Protein AF-A0A2G9RFX7-F1 (afdb_monomer_lite)

pLDDT: mean 82.03, std 8.13, range [57.69, 92.44]

Foldseek 3Di:
DQVVVLHDDDDDDPVDDVVVVVVVSVVQVPAFKKADKDKDKDDPPFKDKDWLADDRGIDGPPDDDDTDIDIDGDDPDFDKIKMWIWIATPNDIDIDIDIDTPDDDPDVADVVLLVSLVNNLVCLVVVDPDRDPVSVVVNVVSCVVNVHDHPNDDDWDADPPVRHTDDDDDDDDDDDD

Structure (mmCIF, N/CA/C/O backbone):
data_AF-A0A2G9RFX7-F1
#
_entry.id   AF-A0A2G9RFX7-F1
#
loop_
_atom_site.group_PDB
_atom_site.id
_atom_site.type_symbol
_atom_site.label_atom_id
_atom_site.label_alt_id
_atom_site.label_comp_id
_atom_site.label_asym_id
_atom_site.label_entity_id
_atom_site.label_seq_id
_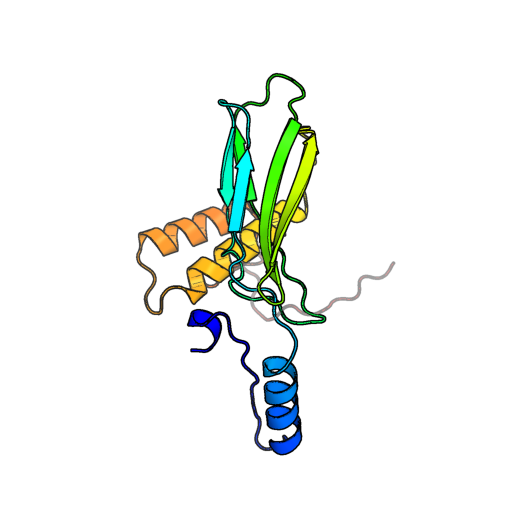atom_site.pdbx_PDB_ins_code
_atom_site.Cartn_x
_atom_site.Cartn_y
_atom_site.Cartn_z
_atom_site.occupancy
_atom_site.B_iso_or_equiv
_atom_site.auth_seq_id
_atom_site.auth_comp_id
_atom_site.auth_asym_id
_atom_site.auth_atom_id
_atom_site.pdbx_PDB_model_num
ATOM 1 N N . MET A 1 1 ? -7.762 14.499 -10.719 1.00 57.69 1 MET A N 1
ATOM 2 C CA . MET A 1 1 ? -7.361 13.073 -10.709 1.00 57.69 1 MET A CA 1
ATOM 3 C C . MET A 1 1 ? -8.091 12.347 -9.585 1.00 57.69 1 MET A C 1
ATOM 5 O O . MET A 1 1 ? -8.026 12.823 -8.459 1.00 57.69 1 MET A O 1
ATOM 9 N N . ALA A 1 2 ? -8.803 11.247 -9.865 1.00 66.94 2 ALA A N 1
ATOM 10 C CA . ALA A 1 2 ? -9.651 10.556 -8.877 1.00 66.94 2 ALA A CA 1
ATOM 11 C C . ALA A 1 2 ? -8.869 10.066 -7.642 1.00 66.94 2 ALA A C 1
ATOM 13 O O . ALA A 1 2 ? -9.341 10.214 -6.520 1.00 66.94 2 ALA A O 1
ATOM 14 N N . TRP A 1 3 ? -7.635 9.594 -7.839 1.00 61.84 3 TRP A N 1
ATOM 15 C CA . TRP A 1 3 ? -6.752 9.091 -6.781 1.00 61.84 3 TRP A CA 1
ATOM 16 C C . TRP A 1 3 ? -6.460 10.107 -5.666 1.00 61.84 3 TRP A C 1
ATOM 18 O O . TRP A 1 3 ? -6.434 9.753 -4.490 1.00 61.84 3 TRP A O 1
ATOM 28 N N . ALA A 1 4 ? -6.292 11.389 -6.015 1.00 63.22 4 ALA A N 1
ATOM 29 C CA . ALA A 1 4 ? -6.021 12.448 -5.040 1.00 63.22 4 ALA A CA 1
ATOM 30 C C . ALA A 1 4 ? -7.184 12.637 -4.049 1.00 63.22 4 ALA A C 1
ATOM 32 O O . ALA A 1 4 ? -6.955 12.958 -2.886 1.00 63.22 4 ALA A O 1
ATOM 33 N N . GLY A 1 5 ? -8.416 12.381 -4.503 1.00 62.56 5 GLY A N 1
ATOM 34 C CA . GLY A 1 5 ? -9.622 12.369 -3.675 1.00 62.56 5 GLY A CA 1
ATOM 35 C C . GLY A 1 5 ? -9.983 10.988 -3.119 1.00 62.56 5 GLY A C 1
ATOM 36 O O . GLY A 1 5 ? -11.127 10.797 -2.718 1.00 62.56 5 GLY A O 1
ATOM 37 N N . SER A 1 6 ? -9.060 10.015 -3.154 1.00 68.31 6 SER A N 1
ATOM 38 C CA . SER A 1 6 ? -9.315 8.606 -2.804 1.00 68.31 6 SER A CA 1
ATOM 39 C C . SER A 1 6 ? -10.476 7.978 -3.593 1.00 68.31 6 SER A C 1
ATOM 41 O O . SER A 1 6 ? -11.165 7.077 -3.117 1.00 68.31 6 SER A O 1
ATOM 43 N N . GLY A 1 7 ? -10.727 8.488 -4.797 1.00 72.12 7 GLY A N 1
ATOM 44 C CA . GLY A 1 7 ? -11.777 8.037 -5.697 1.00 72.12 7 GLY A CA 1
ATOM 45 C C . GLY A 1 7 ? -11.290 6.974 -6.678 1.00 72.12 7 GLY A C 1
ATOM 46 O O . GLY A 1 7 ? -10.094 6.782 -6.896 1.00 72.12 7 GLY A O 1
ATOM 47 N N . THR A 1 8 ? -12.242 6.305 -7.320 1.00 76.00 8 THR A N 1
ATOM 48 C CA . THR A 1 8 ? -11.976 5.359 -8.411 1.00 76.00 8 THR A CA 1
ATOM 49 C C . THR A 1 8 ? -12.148 6.041 -9.766 1.00 76.00 8 THR A C 1
ATOM 51 O O . THR A 1 8 ? -12.839 7.054 -9.884 1.00 76.00 8 THR A O 1
ATOM 54 N N . PHE A 1 9 ? -11.503 5.500 -10.796 1.00 80.38 9 PHE A N 1
ATOM 55 C CA . PHE A 1 9 ? -11.696 5.927 -12.178 1.00 80.38 9 PHE A CA 1
ATOM 56 C C . PHE A 1 9 ? -12.032 4.714 -13.046 1.00 80.38 9 PHE A C 1
ATOM 58 O O . PHE A 1 9 ? -11.560 3.608 -12.792 1.00 80.38 9 PHE A O 1
ATOM 65 N N . GLU A 1 10 ? -12.831 4.930 -14.085 1.00 82.75 10 GLU A N 1
ATOM 66 C CA . GLU A 1 10 ? -13.088 3.937 -15.124 1.00 82.75 10 GLU A CA 1
ATOM 67 C C . GLU A 1 10 ? -12.739 4.545 -16.481 1.00 82.75 10 GLU A C 1
ATOM 69 O O . GLU A 1 10 ? -13.122 5.676 -16.786 1.00 82.75 10 GLU A O 1
ATOM 74 N N . PHE A 1 11 ? -12.016 3.790 -17.307 1.00 85.25 11 PHE A N 1
ATOM 75 C CA . PHE A 1 11 ? -11.739 4.190 -18.681 1.00 85.25 11 PHE A CA 1
ATOM 76 C C . PHE A 1 11 ? -12.940 3.860 -19.579 1.00 85.25 11 PHE A C 1
ATOM 78 O O . PHE A 1 11 ? -13.576 2.806 -19.442 1.00 85.25 11 PHE A O 1
ATOM 85 N N . ILE A 1 12 ? -13.266 4.761 -20.505 1.00 86.19 12 ILE A N 1
ATOM 86 C CA . ILE A 1 12 ? -14.365 4.598 -21.461 1.00 86.19 12 ILE A CA 1
ATOM 87 C C . ILE A 1 12 ? -13.766 4.574 -22.864 1.00 86.19 12 ILE A C 1
ATOM 89 O O . ILE A 1 12 ? -13.174 5.553 -23.307 1.00 86.19 12 ILE A O 1
ATOM 93 N N . THR A 1 13 ? -13.918 3.447 -23.555 1.00 88.00 13 THR A N 1
ATOM 94 C CA . THR A 1 13 ? -13.510 3.292 -24.956 1.00 88.00 13 THR A CA 1
ATOM 95 C C . THR A 1 13 ? -14.689 3.565 -25.893 1.00 88.00 13 THR A C 1
ATOM 97 O O . THR A 1 13 ? -15.845 3.488 -25.482 1.00 88.00 13 THR A O 1
ATOM 100 N N . GLY A 1 14 ? -14.435 3.841 -27.177 1.00 85.69 14 GLY A N 1
ATOM 101 C CA . GLY A 1 14 ? -15.491 4.204 -28.140 1.00 85.69 14 GLY A CA 1
ATOM 102 C C . GLY A 1 14 ? -16.566 3.132 -28.391 1.00 85.69 14 GLY A C 1
ATOM 103 O O . GLY A 1 14 ? -17.618 3.445 -28.936 1.00 85.69 14 GLY A O 1
ATOM 104 N N . LYS A 1 15 ? -16.330 1.878 -27.985 1.00 88.38 15 LYS A N 1
ATOM 105 C CA . LYS A 1 15 ? -17.306 0.777 -28.082 1.00 88.38 15 LYS A CA 1
ATOM 106 C C . LYS A 1 15 ? -18.142 0.604 -26.807 1.00 88.38 15 LYS A C 1
ATOM 108 O O . LYS A 1 15 ? -19.074 -0.197 -26.792 1.00 88.38 15 LYS A O 1
ATOM 113 N N . ASP A 1 16 ? -17.815 1.328 -25.737 1.00 87.19 16 ASP A N 1
ATOM 114 C CA . ASP A 1 16 ? -18.464 1.171 -24.442 1.00 87.19 16 ASP A CA 1
ATOM 115 C C . ASP A 1 16 ? -19.755 1.981 -24.335 1.00 87.19 16 ASP A C 1
ATOM 117 O O . ASP A 1 16 ? -19.834 3.153 -24.701 1.00 87.19 16 ASP A O 1
ATOM 121 N N . ARG A 1 17 ? -20.770 1.383 -23.707 1.00 87.00 17 ARG A N 1
ATOM 122 C CA . ARG A 1 17 ? -21.977 2.114 -23.308 1.00 87.00 17 ARG A CA 1
ATOM 123 C C . ARG A 1 17 ? -21.704 2.889 -22.019 1.00 87.00 17 ARG A C 1
ATOM 125 O O . AR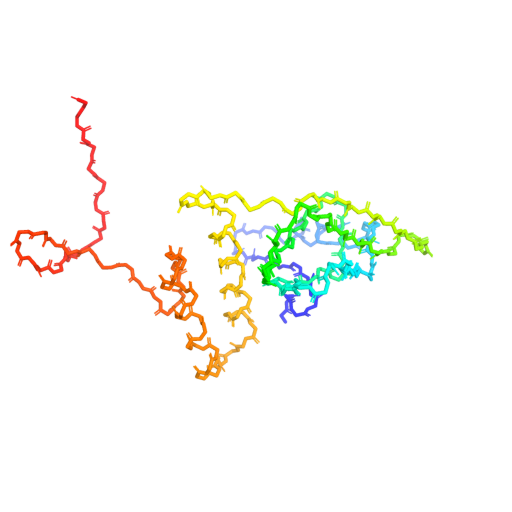G A 1 17 ? -21.451 2.288 -20.978 1.00 87.00 17 ARG A O 1
ATOM 132 N N . MET A 1 18 ? -21.813 4.218 -22.068 1.00 88.88 18 MET A N 1
ATOM 133 C CA . MET A 1 18 ? -21.558 5.085 -20.904 1.00 88.88 18 MET A CA 1
ATOM 134 C C . MET A 1 18 ? -22.610 4.953 -19.795 1.00 88.88 18 MET A C 1
ATOM 136 O O . MET A 1 18 ? -22.265 4.932 -18.617 1.00 88.88 18 MET A O 1
ATOM 140 N N . GLN A 1 19 ? -23.888 4.822 -20.160 1.00 89.12 19 GLN A N 1
ATOM 141 C CA . GLN A 1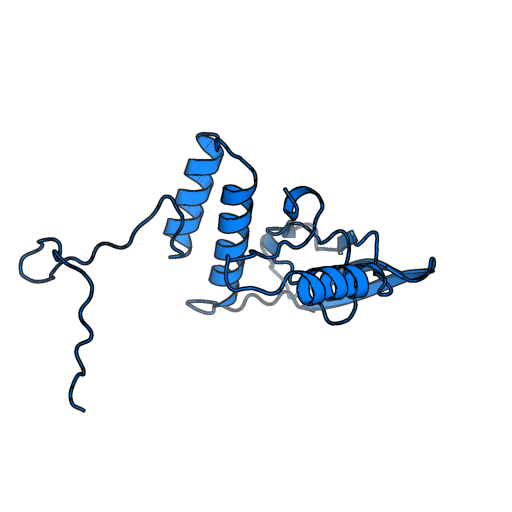 19 ? -25.027 4.777 -19.227 1.00 89.12 19 GLN A CA 1
ATOM 142 C C . GLN A 1 19 ? -24.836 3.792 -18.048 1.00 89.12 19 GLN A C 1
ATOM 144 O O . GLN A 1 19 ? -24.946 4.225 -16.900 1.00 89.12 19 GLN A O 1
ATOM 149 N N . PRO A 1 20 ? -24.507 2.498 -18.263 1.00 89.56 20 PRO A N 1
ATOM 150 C CA . PRO A 1 20 ? -24.314 1.558 -17.157 1.00 89.56 20 PRO A CA 1
ATOM 151 C C . PRO A 1 20 ? -23.093 1.880 -16.287 1.00 89.56 20 PRO A C 1
ATOM 153 O O . PRO A 1 20 ? -23.142 1.636 -15.083 1.00 89.56 20 PRO A O 1
ATOM 156 N N . LYS A 1 21 ? -22.021 2.446 -16.860 1.00 88.62 21 LYS A N 1
ATOM 157 C CA . LYS A 1 21 ? -20.819 2.845 -16.109 1.00 88.62 21 LYS A CA 1
ATOM 158 C C . LYS A 1 21 ? -21.125 4.006 -15.161 1.00 88.62 21 LYS A C 1
ATOM 160 O O . LYS A 1 21 ? -20.812 3.938 -13.976 1.00 88.62 21 LYS A O 1
ATOM 165 N N . VAL A 1 22 ? -21.848 5.018 -15.648 1.00 88.12 22 VAL A N 1
ATOM 166 C CA . VAL A 1 22 ? -22.284 6.163 -14.831 1.00 88.12 22 VAL A CA 1
ATOM 167 C C . VAL A 1 22 ? -23.235 5.718 -13.719 1.00 88.12 22 VAL A C 1
ATOM 169 O O . VAL A 1 22 ? -23.040 6.082 -12.561 1.00 88.12 22 VAL A O 1
ATOM 172 N N . LEU A 1 23 ? -24.231 4.883 -14.035 1.00 89.69 23 LEU A N 1
ATOM 173 C CA . LEU A 1 23 ? -25.165 4.368 -13.028 1.00 89.69 23 LEU A CA 1
ATOM 174 C C . LEU A 1 23 ? -24.467 3.497 -11.981 1.00 89.69 23 LEU A C 1
ATOM 176 O O . LEU A 1 23 ? -24.816 3.563 -10.803 1.00 89.69 23 LEU A O 1
ATOM 180 N N . ARG A 1 24 ? -23.466 2.703 -12.379 1.00 84.94 24 ARG A N 1
ATOM 181 C CA . ARG A 1 24 ? -22.644 1.926 -11.447 1.00 84.94 24 ARG A CA 1
ATOM 182 C C . ARG A 1 24 ? -21.854 2.844 -10.516 1.00 84.94 24 ARG A C 1
ATOM 184 O O . ARG A 1 24 ? -21.919 2.645 -9.307 1.00 84.94 24 ARG A O 1
ATOM 191 N N . ALA A 1 25 ? -21.164 3.848 -11.055 1.00 84.69 25 ALA A N 1
ATOM 192 C CA . ALA A 1 25 ? -20.410 4.810 -10.254 1.00 84.69 25 ALA A CA 1
ATOM 193 C C . ALA A 1 25 ? -21.317 5.552 -9.256 1.00 84.69 25 ALA A C 1
ATOM 195 O O . ALA A 1 25 ? -20.987 5.653 -8.073 1.00 84.69 25 ALA A O 1
ATOM 196 N N . LEU A 1 26 ? -22.504 5.983 -9.699 1.00 86.25 26 LEU A N 1
ATOM 197 C CA . LEU A 1 26 ? -23.499 6.618 -8.835 1.00 86.25 26 LEU A CA 1
ATOM 198 C C . LEU A 1 26 ? -24.002 5.663 -7.746 1.00 86.25 26 LEU A C 1
ATOM 200 O O . LEU A 1 26 ? -24.053 6.038 -6.577 1.00 86.25 26 LEU A O 1
ATOM 204 N N . LYS A 1 27 ? -24.326 4.415 -8.105 1.00 85.44 27 LYS A N 1
ATOM 205 C CA . LYS A 1 27 ? -24.764 3.396 -7.144 1.00 85.44 27 LYS A CA 1
ATOM 206 C C . LYS A 1 27 ? -23.712 3.164 -6.062 1.00 85.44 27 LYS A C 1
ATOM 208 O O . LYS A 1 27 ? -24.088 3.039 -4.904 1.00 85.44 27 LYS A O 1
ATOM 213 N N . CYS A 1 28 ? -22.428 3.126 -6.420 1.00 77.62 28 CYS A N 1
ATOM 214 C CA . CYS A 1 28 ? -21.336 3.005 -5.454 1.00 77.62 28 CYS A CA 1
ATOM 215 C C . CYS A 1 28 ? -21.248 4.231 -4.533 1.00 77.62 28 CYS A C 1
ATOM 217 O O . CYS A 1 28 ? -21.127 4.062 -3.326 1.00 77.62 28 CYS A O 1
ATOM 219 N N . SER A 1 29 ? -21.381 5.447 -5.074 1.00 78.19 29 SER A N 1
ATOM 220 C CA . SER A 1 29 ? -21.345 6.696 -4.292 1.00 78.19 29 SER A CA 1
ATOM 221 C C . SER A 1 29 ? -22.464 6.789 -3.242 1.00 78.19 29 SER A C 1
ATOM 223 O O . SER A 1 29 ? -22.271 7.347 -2.165 1.00 78.19 29 SER A O 1
ATOM 225 N N . LEU A 1 30 ? -23.631 6.202 -3.531 1.00 83.50 30 LEU A N 1
ATOM 226 C CA . LEU A 1 30 ? -24.788 6.189 -2.628 1.00 83.50 30 LEU A CA 1
ATOM 227 C C . LEU A 1 30 ? -24.722 5.104 -1.542 1.00 83.50 30 LEU A C 1
ATOM 229 O O . LEU A 1 30 ? -25.587 5.066 -0.665 1.00 83.50 30 LEU A O 1
ATOM 233 N N . GLN A 1 31 ? -23.749 4.193 -1.595 1.00 80.62 31 GLN A N 1
ATOM 234 C CA . GLN A 1 31 ? -23.637 3.148 -0.582 1.00 80.62 31 GLN A CA 1
ATOM 235 C C . GLN A 1 31 ? -23.198 3.722 0.771 1.00 80.62 31 GLN A C 1
ATOM 237 O O . GLN A 1 31 ? -22.424 4.684 0.828 1.00 80.62 31 GLN A O 1
ATOM 242 N N . PRO A 1 32 ? -23.641 3.110 1.886 1.00 79.06 32 PRO A N 1
ATOM 243 C CA . PRO A 1 32 ? -23.142 3.475 3.201 1.00 79.06 32 PRO A CA 1
ATOM 244 C C . PRO A 1 32 ? -21.620 3.330 3.213 1.00 79.06 32 PRO A C 1
ATOM 246 O O . PRO A 1 32 ? -21.068 2.312 2.795 1.00 79.06 32 PRO A O 1
ATOM 249 N N . THR A 1 33 ? -20.961 4.390 3.662 1.00 83.19 33 THR A N 1
ATOM 250 C CA . THR A 1 33 ? -19.512 4.537 3.583 1.00 83.19 33 THR A CA 1
ATOM 251 C C . THR A 1 33 ? -18.951 4.628 4.988 1.00 83.19 33 THR A C 1
ATOM 253 O O . THR A 1 33 ? -19.455 5.394 5.811 1.00 83.19 33 THR A O 1
ATOM 256 N N . VAL A 1 34 ? -17.900 3.860 5.248 1.00 85.50 34 VAL A N 1
ATOM 257 C CA . VAL A 1 34 ? -17.055 4.053 6.422 1.00 85.50 34 VAL A CA 1
ATOM 258 C C . VAL A 1 34 ? -16.148 5.246 6.144 1.00 85.50 34 VAL A C 1
ATOM 260 O O . VAL A 1 34 ? -15.458 5.240 5.128 1.00 85.50 34 VAL A O 1
ATOM 263 N N . LYS A 1 35 ? -16.172 6.261 7.008 1.00 85.38 35 LYS A N 1
ATOM 264 C CA . LYS A 1 35 ? -15.409 7.512 6.869 1.00 85.38 35 LYS A CA 1
ATOM 265 C C . LYS A 1 35 ? -14.396 7.663 8.003 1.00 85.38 35 LYS A C 1
ATOM 267 O O . LYS A 1 35 ? -14.503 6.975 9.016 1.00 85.38 35 LYS A O 1
ATOM 272 N N . ASP A 1 36 ? -13.451 8.584 7.824 1.00 83.94 36 ASP A N 1
ATOM 273 C CA . ASP A 1 36 ? -12.488 9.021 8.846 1.00 83.94 36 ASP A CA 1
ATOM 274 C C . ASP A 1 36 ? -11.732 7.854 9.492 1.00 83.94 36 ASP A C 1
ATOM 276 O O . ASP A 1 36 ? -11.698 7.698 10.712 1.00 83.94 36 ASP A O 1
ATOM 280 N N . ILE A 1 37 ? -11.159 6.997 8.644 1.00 86.56 37 ILE A N 1
ATOM 281 C CA . ILE A 1 37 ? -10.397 5.835 9.093 1.00 86.56 37 ILE A CA 1
ATOM 282 C C . ILE A 1 37 ? -9.036 6.305 9.601 1.00 86.56 37 ILE A C 1
ATOM 284 O O . ILE A 1 37 ? -8.252 6.900 8.859 1.00 86.56 37 ILE A O 1
ATOM 288 N N . SER A 1 38 ? -8.739 5.990 10.854 1.00 86.38 38 SER A N 1
ATOM 289 C CA . SER A 1 38 ? -7.442 6.218 11.473 1.00 86.38 38 SER A CA 1
ATOM 290 C C . SER A 1 38 ? -6.891 4.924 12.060 1.00 86.38 38 SER A C 1
ATOM 292 O O . SER A 1 38 ? -7.624 4.048 12.524 1.00 86.38 38 SER A O 1
ATOM 294 N N . LEU A 1 39 ? -5.567 4.797 11.991 1.00 87.00 39 LEU A N 1
ATOM 295 C CA . LEU A 1 39 ? -4.833 3.637 12.470 1.00 87.00 39 LEU A CA 1
ATOM 296 C C . LEU A 1 39 ? -3.819 4.112 13.505 1.00 87.00 39 LEU A C 1
ATOM 298 O O . LEU A 1 39 ? -2.897 4.856 13.168 1.00 87.00 39 LEU A O 1
ATOM 302 N N . THR A 1 40 ? -4.003 3.704 14.754 1.00 86.69 40 THR A N 1
ATOM 303 C CA . THR A 1 40 ? -3.080 4.026 15.846 1.00 86.69 40 THR A CA 1
ATOM 304 C C . THR A 1 40 ? -2.378 2.762 16.307 1.00 86.69 40 THR A C 1
ATOM 306 O O . THR A 1 40 ? -3.016 1.732 16.512 1.00 86.69 40 THR A O 1
ATOM 309 N N . TRP A 1 41 ? -1.063 2.852 16.469 1.00 86.94 41 TRP A N 1
ATOM 310 C CA . TRP A 1 41 ? -0.213 1.730 16.847 1.00 86.94 41 TRP A CA 1
ATOM 311 C C . TRP A 1 41 ? 0.245 1.913 18.289 1.00 86.94 41 TRP A C 1
ATOM 313 O O . TRP A 1 41 ? 0.838 2.938 18.621 1.00 86.94 41 TRP A O 1
ATOM 323 N N . THR A 1 42 ? -0.007 0.920 19.129 1.00 84.81 42 THR A N 1
ATOM 324 C CA . THR A 1 42 ? 0.517 0.827 20.491 1.00 84.81 42 THR A CA 1
ATOM 325 C C . THR A 1 42 ? 1.589 -0.258 20.496 1.00 84.81 42 THR A C 1
ATOM 327 O O . THR A 1 42 ? 1.311 -1.457 20.539 1.00 84.81 42 THR A O 1
ATOM 330 N N . LEU A 1 43 ? 2.844 0.178 20.361 1.00 83.19 43 LEU A N 1
ATOM 331 C CA . LEU A 1 43 ? 4.017 -0.691 20.264 1.00 83.19 43 LEU A CA 1
ATOM 332 C C . LEU A 1 43 ? 4.950 -0.498 21.468 1.00 83.19 43 LEU A C 1
ATOM 334 O O . LEU A 1 43 ? 4.970 0.586 22.058 1.00 83.19 43 LEU A O 1
ATOM 338 N N . PRO A 1 44 ? 5.749 -1.521 21.824 1.00 80.69 44 PRO A N 1
ATOM 339 C CA . PRO A 1 44 ? 6.825 -1.381 22.799 1.00 80.69 44 PRO A CA 1
ATOM 340 C C . PRO A 1 44 ? 7.823 -0.295 22.382 1.00 80.69 44 PRO A C 1
ATOM 342 O O . PRO A 1 44 ? 8.078 -0.101 21.196 1.00 80.69 44 PRO A O 1
ATOM 345 N N . SER A 1 45 ? 8.456 0.358 23.356 1.00 74.62 45 SER A N 1
ATOM 346 C CA . SER A 1 45 ? 9.379 1.487 23.151 1.00 74.62 45 SER A CA 1
ATOM 347 C C . SER A 1 45 ? 10.599 1.191 22.265 1.00 74.62 45 SER A C 1
ATOM 349 O O . SER A 1 45 ? 11.274 2.123 21.840 1.00 74.62 45 SER A O 1
ATOM 351 N N . SER A 1 46 ? 10.888 -0.079 21.967 1.00 75.69 46 SER A N 1
ATOM 352 C CA . SER A 1 46 ? 11.968 -0.493 21.067 1.00 75.69 46 SER A CA 1
ATOM 353 C C . SER A 1 46 ? 11.547 -0.663 19.600 1.00 75.69 46 SER A C 1
ATOM 355 O O . SER A 1 46 ? 12.406 -0.988 18.774 1.00 75.69 46 SER A O 1
ATOM 357 N N . VAL A 1 47 ? 10.259 -0.487 19.265 1.00 79.62 47 VAL A N 1
ATOM 358 C CA . VAL A 1 47 ? 9.699 -0.762 17.932 1.00 79.62 47 VAL A CA 1
ATOM 359 C C . VAL A 1 47 ? 8.869 0.412 17.412 1.00 79.62 47 VAL A C 1
ATOM 361 O O . VAL A 1 47 ? 7.921 0.857 18.049 1.00 79.62 47 VAL A O 1
ATOM 364 N N . GLU A 1 48 ? 9.171 0.850 16.193 1.00 81.94 48 GLU A N 1
ATOM 365 C CA . GLU A 1 48 ? 8.422 1.874 15.465 1.00 81.94 48 GLU A CA 1
ATOM 366 C C . GLU A 1 48 ? 7.667 1.266 14.276 1.00 81.94 48 GLU A C 1
ATOM 368 O O . GLU A 1 48 ? 8.219 0.468 13.511 1.00 81.94 48 GLU A O 1
ATOM 373 N N . ALA A 1 49 ? 6.408 1.674 14.084 1.00 82.19 49 ALA A N 1
ATOM 374 C CA . ALA A 1 49 ? 5.631 1.350 12.890 1.00 82.19 49 ALA A CA 1
ATOM 375 C C . ALA A 1 49 ? 5.763 2.448 11.836 1.00 82.19 49 ALA A C 1
ATOM 377 O O . ALA A 1 49 ? 5.295 3.570 12.021 1.00 82.19 49 ALA A O 1
ATOM 378 N N . ILE A 1 50 ? 6.319 2.092 10.681 1.00 84.06 50 ILE A N 1
ATOM 379 C CA . ILE A 1 50 ? 6.299 2.929 9.485 1.00 84.06 50 ILE A CA 1
ATOM 380 C C . ILE A 1 50 ? 5.212 2.396 8.566 1.00 84.06 50 ILE A C 1
ATOM 382 O O . ILE A 1 50 ? 5.358 1.341 7.948 1.00 84.06 50 ILE A O 1
ATOM 386 N N . VAL A 1 51 ? 4.114 3.134 8.457 1.00 84.00 51 VAL A N 1
ATOM 387 C CA . VAL A 1 51 ? 3.057 2.803 7.504 1.00 84.00 51 VAL A CA 1
ATOM 388 C C . VAL A 1 51 ? 3.573 3.090 6.091 1.00 84.00 51 VAL A C 1
ATOM 390 O O . VAL A 1 51 ? 3.983 4.206 5.782 1.00 84.00 51 VAL A O 1
ATOM 393 N N . LEU A 1 52 ? 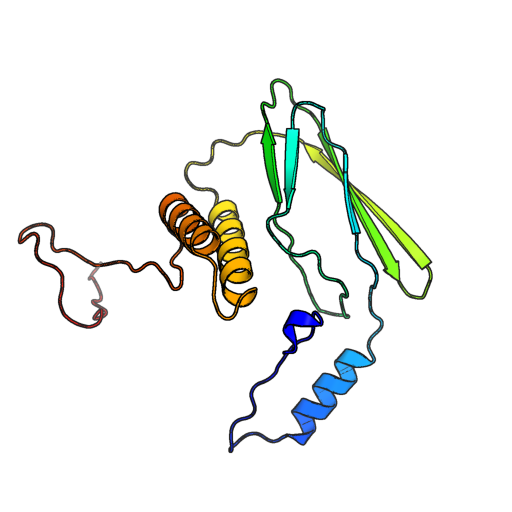3.592 2.058 5.247 1.00 80.62 52 LEU A N 1
ATOM 394 C CA . LEU A 1 52 ? 4.108 2.119 3.877 1.00 80.62 52 LEU A CA 1
ATOM 395 C C . LEU A 1 52 ? 3.028 2.461 2.850 1.00 80.62 52 LEU A C 1
ATOM 397 O O . LEU A 1 52 ? 3.368 2.683 1.693 1.00 80.62 52 LEU A O 1
ATOM 401 N N . SER A 1 53 ? 1.757 2.443 3.264 1.00 78.50 53 SER A N 1
ATOM 402 C CA . SER A 1 53 ? 0.620 2.727 2.399 1.00 78.50 53 SER A CA 1
ATOM 403 C C . SER A 1 53 ? -0.299 3.807 2.963 1.00 78.50 53 SER A C 1
ATOM 405 O O . SER A 1 53 ? -0.534 3.875 4.170 1.00 78.50 53 SER A O 1
ATOM 407 N N . LYS A 1 54 ? -0.868 4.643 2.096 1.00 80.00 54 LYS A N 1
ATOM 408 C CA . LYS A 1 54 ? -1.836 5.666 2.489 1.00 80.00 54 LYS A CA 1
ATOM 409 C C . LYS A 1 54 ? -3.090 5.012 3.073 1.00 80.00 54 LYS A C 1
ATOM 411 O O . LYS A 1 54 ? -3.763 4.215 2.422 1.00 80.00 54 LYS A O 1
ATOM 416 N N . VAL A 1 55 ? -3.434 5.391 4.303 1.00 80.75 55 VAL A N 1
ATOM 417 C CA . VAL A 1 55 ? -4.667 4.926 4.948 1.00 80.75 55 VAL A CA 1
ATOM 418 C C . VAL A 1 55 ? -5.868 5.410 4.116 1.00 80.75 55 VAL A C 1
ATOM 420 O O . VAL A 1 55 ? -5.935 6.600 3.785 1.00 80.75 55 VAL A O 1
ATOM 423 N N . PRO A 1 56 ? -6.800 4.517 3.730 1.00 80.88 56 PRO A N 1
ATOM 424 C CA . PRO A 1 56 ? -7.964 4.897 2.938 1.00 80.88 56 PRO A CA 1
ATOM 425 C C . PRO A 1 56 ? -8.840 5.873 3.722 1.00 80.88 56 PRO A C 1
ATOM 427 O O . PRO A 1 56 ? -9.138 5.645 4.886 1.00 80.88 56 PRO A O 1
ATOM 430 N N . THR A 1 57 ? -9.307 6.943 3.084 1.00 78.25 57 THR A N 1
ATOM 431 C CA . THR A 1 57 ? -10.193 7.924 3.739 1.00 78.25 57 THR A CA 1
ATOM 432 C C . THR A 1 57 ? -11.644 7.450 3.820 1.00 78.25 57 THR A C 1
ATOM 434 O O . THR A 1 57 ? -12.394 7.893 4.689 1.00 78.25 57 THR A O 1
ATOM 437 N N . ALA A 1 58 ? -12.045 6.566 2.905 1.00 80.62 58 ALA A N 1
ATOM 438 C CA . ALA A 1 58 ? -13.391 6.030 2.815 1.00 80.62 58 ALA A CA 1
ATOM 439 C C . ALA A 1 58 ? -13.377 4.582 2.310 1.00 80.62 58 ALA A C 1
ATOM 441 O O . ALA A 1 58 ? -12.604 4.250 1.410 1.00 80.62 58 ALA A O 1
ATOM 442 N N . ILE A 1 59 ? -14.246 3.731 2.859 1.00 83.50 59 ILE A N 1
ATOM 443 C CA . ILE A 1 59 ? -14.467 2.362 2.369 1.00 83.50 59 ILE A CA 1
ATOM 444 C C . ILE A 1 59 ? -15.960 2.164 2.109 1.00 83.50 59 ILE A C 1
ATOM 446 O O . ILE A 1 59 ? -16.791 2.355 3.001 1.00 83.50 59 ILE A O 1
ATOM 450 N N . PHE A 1 60 ? -16.289 1.770 0.879 1.00 83.00 60 PHE A N 1
ATOM 451 C CA . PHE A 1 60 ? -17.654 1.470 0.454 1.00 83.00 60 PHE A CA 1
ATOM 452 C C . PHE A 1 60 ? -17.973 -0.020 0.612 1.00 83.00 60 PHE A C 1
ATOM 454 O O . PHE A 1 60 ? -17.087 -0.873 0.715 1.00 83.00 60 PHE A O 1
ATOM 461 N N . HIS A 1 61 ? -19.260 -0.353 0.603 1.00 80.94 61 HIS A N 1
ATOM 462 C CA . HIS A 1 61 ? -19.704 -1.733 0.738 1.00 80.94 61 HIS A CA 1
ATOM 463 C C . HIS A 1 61 ? -19.140 -2.635 -0.380 1.00 80.94 61 HIS A C 1
ATOM 465 O O . HIS A 1 61 ? -19.220 -2.328 -1.567 1.00 80.94 61 HIS A O 1
ATOM 471 N N . GLY A 1 62 ? -18.559 -3.774 0.009 1.00 79.62 62 GLY A N 1
ATOM 472 C CA . GLY A 1 62 ? -17.941 -4.734 -0.913 1.00 79.62 62 GLY A CA 1
ATOM 473 C C . GLY A 1 62 ? -16.511 -4.386 -1.346 1.00 79.62 62 GLY A C 1
ATOM 474 O O . GLY A 1 62 ? -15.854 -5.222 -1.968 1.00 79.62 62 GLY A O 1
ATOM 475 N N . GLN A 1 63 ? -15.995 -3.206 -0.993 1.00 80.00 63 GLN A N 1
ATOM 476 C CA . GLN A 1 63 ? -14.587 -2.878 -1.196 1.00 80.00 63 GLN A CA 1
ATOM 477 C C . GLN A 1 63 ? -13.715 -3.446 -0.076 1.00 80.00 63 GLN A C 1
ATOM 479 O O . GLN A 1 63 ? -14.142 -3.595 1.069 1.00 80.00 63 GLN A O 1
ATOM 484 N N . LYS A 1 64 ? -12.465 -3.757 -0.418 1.00 83.06 64 LYS A N 1
ATOM 485 C CA . LYS A 1 64 ? -11.432 -4.196 0.521 1.00 83.06 64 LYS A CA 1
ATOM 486 C C . LYS A 1 64 ? -10.238 -3.268 0.373 1.00 83.06 64 LYS A C 1
ATOM 488 O O . LYS A 1 64 ? -9.836 -2.978 -0.751 1.00 83.06 64 LYS A O 1
ATOM 493 N N . SER A 1 65 ? -9.680 -2.832 1.495 1.00 84.31 65 SER A N 1
ATOM 494 C CA . SER A 1 65 ? -8.423 -2.090 1.532 1.00 84.31 65 SER A CA 1
ATOM 495 C C . SER A 1 65 ? -7.401 -2.870 2.345 1.00 84.31 65 SER A C 1
ATOM 497 O O . SER A 1 65 ? -7.759 -3.540 3.314 1.00 84.31 65 SER A O 1
ATOM 499 N N . ILE A 1 66 ? -6.142 -2.801 1.927 1.00 88.12 66 ILE A N 1
ATOM 500 C CA . ILE A 1 66 ? -5.018 -3.452 2.594 1.00 88.12 66 ILE A CA 1
ATOM 501 C C . ILE A 1 66 ? -3.979 -2.372 2.862 1.00 88.12 66 ILE A C 1
ATOM 503 O O . ILE A 1 66 ? -3.532 -1.709 1.931 1.00 88.12 66 ILE A O 1
ATOM 507 N N . VAL A 1 67 ? -3.598 -2.215 4.128 1.00 88.00 67 VAL A N 1
ATOM 508 C CA . VAL A 1 67 ? -2.549 -1.286 4.552 1.00 88.00 67 VAL A CA 1
ATOM 509 C C . VAL A 1 67 ? -1.343 -2.104 4.987 1.00 88.00 67 VAL A C 1
ATOM 511 O O . VAL A 1 67 ? -1.465 -3.011 5.809 1.00 88.00 67 VAL A O 1
ATOM 514 N N . TYR A 1 68 ? -0.178 -1.780 4.432 1.00 89.19 68 TYR A N 1
ATOM 515 C CA . TYR A 1 68 ? 1.088 -2.389 4.824 1.00 89.19 68 TYR A CA 1
ATOM 516 C C . TYR A 1 68 ? 1.848 -1.451 5.757 1.00 89.19 68 TYR A C 1
ATOM 518 O O . TYR A 1 68 ? 1.937 -0.249 5.503 1.00 89.19 68 TYR A O 1
ATOM 526 N N . ALA A 1 69 ? 2.438 -2.009 6.809 1.00 87.44 69 ALA A N 1
ATOM 527 C CA . ALA A 1 69 ? 3.327 -1.294 7.711 1.00 87.44 69 ALA A CA 1
ATOM 528 C C . ALA A 1 69 ? 4.597 -2.113 7.946 1.00 87.44 69 ALA A C 1
ATOM 530 O O . ALA A 1 69 ? 4.551 -3.338 8.057 1.00 87.44 69 ALA A O 1
ATOM 531 N N . GLN A 1 70 ? 5.732 -1.424 7.999 1.00 86.00 70 GLN A N 1
ATOM 532 C CA . GLN A 1 70 ? 7.017 -1.989 8.372 1.00 86.00 70 GLN A CA 1
ATOM 533 C C . GLN A 1 70 ? 7.292 -1.663 9.835 1.00 86.00 70 GLN A C 1
ATOM 535 O O . GLN A 1 70 ? 7.373 -0.495 10.209 1.00 86.00 70 GLN A O 1
ATOM 540 N N . LEU A 1 71 ? 7.476 -2.701 10.641 1.00 85.38 71 LEU A N 1
ATOM 541 C CA . LEU A 1 71 ? 7.918 -2.568 12.022 1.00 85.38 71 LEU A CA 1
ATOM 542 C C . LEU A 1 71 ? 9.449 -2.567 12.042 1.00 85.38 71 LEU A C 1
ATOM 544 O O . LEU A 1 71 ? 10.074 -3.520 11.573 1.00 85.38 71 LEU A O 1
ATOM 548 N N . LYS A 1 72 ? 10.057 -1.489 12.537 1.00 82.75 72 LYS A N 1
ATOM 549 C CA . LYS A 1 72 ? 11.508 -1.373 12.721 1.00 82.75 72 LYS A CA 1
ATOM 550 C C . LYS A 1 72 ? 11.817 -1.382 14.209 1.00 82.75 72 LYS A C 1
ATOM 552 O O . LYS A 1 72 ? 11.262 -0.584 14.948 1.00 82.75 72 LYS A O 1
ATOM 557 N N . GLY A 1 73 ? 12.705 -2.268 14.643 1.00 78.88 73 GLY A N 1
ATOM 558 C CA . GLY A 1 73 ? 13.087 -2.360 16.047 1.00 78.88 73 GLY A CA 1
ATOM 559 C C . GLY A 1 73 ? 13.746 -3.686 16.389 1.00 78.88 73 GLY A C 1
ATOM 560 O O . GLY A 1 73 ? 13.700 -4.633 15.602 1.00 78.88 73 GLY A O 1
ATOM 561 N N . LYS A 1 74 ? 14.357 -3.751 17.573 1.00 71.31 74 LYS A N 1
ATOM 562 C CA . LYS A 1 74 ? 14.806 -5.015 18.165 1.00 71.31 74 LYS A CA 1
ATOM 563 C C . LYS A 1 74 ? 13.722 -5.516 19.111 1.00 71.31 74 LYS A C 1
ATOM 565 O O . LYS A 1 74 ? 13.382 -4.852 20.090 1.00 71.31 74 LYS A O 1
ATOM 570 N N . VAL A 1 75 ? 13.182 -6.686 18.793 1.00 66.75 75 VAL A N 1
ATOM 571 C CA . VAL A 1 75 ? 12.251 -7.414 19.654 1.00 66.75 75 VAL A CA 1
ATOM 572 C C . VAL A 1 75 ? 13.084 -8.449 20.403 1.00 66.75 75 VAL A C 1
ATOM 574 O O . VAL A 1 75 ? 13.435 -9.481 19.839 1.00 66.75 75 VAL A O 1
ATOM 577 N N . GLU A 1 76 ? 13.506 -8.120 21.626 1.00 59.06 76 GLU A N 1
ATOM 578 C CA . GLU A 1 76 ? 14.339 -9.013 22.452 1.00 59.06 76 GLU A CA 1
ATOM 579 C C . GLU A 1 76 ? 13.504 -10.074 23.185 1.00 59.06 76 GLU A C 1
ATOM 581 O O . GLU A 1 76 ? 13.985 -11.177 23.415 1.00 59.06 76 GLU A O 1
ATOM 586 N N . ASN A 1 77 ? 12.235 -9.772 23.479 1.00 61.59 77 ASN A N 1
ATOM 587 C CA . ASN A 1 77 ? 11.278 -10.677 24.117 1.00 61.59 77 ASN A CA 1
ATOM 588 C C . ASN A 1 77 ? 10.008 -10.782 23.266 1.00 61.59 77 ASN A C 1
ATOM 590 O O . ASN A 1 77 ? 9.677 -9.822 22.572 1.00 61.59 77 ASN A O 1
ATOM 594 N N . GLU A 1 78 ? 9.286 -11.911 23.341 1.00 65.69 78 GLU A N 1
ATOM 595 C CA . GLU A 1 78 ? 7.942 -12.041 22.755 1.00 65.69 78 GLU A CA 1
ATOM 596 C C . GLU A 1 78 ? 7.040 -10.938 23.328 1.00 65.69 78 GLU A C 1
ATOM 598 O O . GLU A 1 78 ? 6.555 -11.030 24.453 1.00 65.69 78 GLU A O 1
ATOM 603 N N . ALA A 1 79 ? 6.883 -9.858 22.569 1.00 72.88 79 ALA A N 1
ATOM 604 C CA . ALA A 1 79 ? 6.072 -8.715 22.937 1.00 72.88 79 ALA A CA 1
ATOM 605 C C . ALA A 1 79 ? 4.814 -8.701 22.076 1.00 72.88 79 ALA A C 1
ATOM 607 O O . ALA A 1 79 ? 4.858 -9.038 20.892 1.00 72.88 79 ALA A O 1
ATOM 608 N N . ASP A 1 80 ? 3.703 -8.278 22.656 1.00 81.81 80 ASP A N 1
ATOM 609 C CA . ASP A 1 80 ? 2.479 -8.067 21.899 1.00 81.81 80 ASP A CA 1
ATOM 610 C C . ASP A 1 80 ? 2.451 -6.630 21.377 1.00 81.81 80 ASP A C 1
ATOM 612 O O . ASP A 1 80 ? 2.745 -5.674 22.098 1.00 81.81 80 ASP A O 1
ATOM 616 N N . GLY A 1 81 ? 2.127 -6.489 20.096 1.00 83.44 81 GLY A N 1
ATOM 617 C CA . GLY A 1 81 ? 1.757 -5.219 19.493 1.00 83.44 81 GLY A CA 1
ATOM 618 C C . GLY A 1 81 ? 0.241 -5.105 19.439 1.00 83.44 81 GLY A C 1
ATOM 619 O O . GLY A 1 81 ? -0.460 -6.100 19.237 1.00 83.44 81 GLY A O 1
ATOM 620 N N . GLU A 1 82 ? -0.279 -3.894 19.590 1.00 86.69 82 GLU A N 1
ATOM 621 C CA . GLU A 1 82 ? -1.701 -3.620 19.425 1.00 86.69 82 GLU A CA 1
ATOM 622 C C . GLU A 1 82 ? -1.909 -2.537 18.359 1.00 86.69 82 GLU A C 1
ATOM 624 O O . GLU A 1 82 ? -1.141 -1.580 18.219 1.00 86.69 82 GLU A O 1
ATOM 629 N N . VAL A 1 83 ? -2.921 -2.755 17.522 1.00 88.38 83 VAL A N 1
ATOM 630 C CA . VAL A 1 83 ? -3.355 -1.817 16.488 1.00 88.38 83 VAL A CA 1
ATOM 631 C C . VAL A 1 83 ? -4.804 -1.477 16.757 1.00 88.38 83 VAL A C 1
ATOM 633 O O . VAL A 1 83 ? -5.659 -2.361 16.707 1.00 88.38 83 VAL A O 1
ATOM 636 N N . CYS A 1 84 ? -5.093 -0.202 16.983 1.00 87.94 84 CYS A N 1
ATOM 637 C CA . CYS A 1 84 ? -6.464 0.275 17.082 1.00 87.94 84 CYS A CA 1
ATOM 638 C C . CYS A 1 84 ? -6.867 0.890 15.741 1.00 87.94 84 CYS A C 1
ATOM 640 O O . CYS A 1 84 ? -6.267 1.860 15.264 1.00 87.94 84 CYS A O 1
ATOM 642 N N . LEU A 1 85 ? -7.893 0.310 15.128 1.00 90.19 85 LEU A N 1
ATOM 643 C CA . LEU A 1 85 ? -8.571 0.851 13.961 1.00 90.19 85 LEU A CA 1
ATOM 644 C C . LEU A 1 85 ? -9.791 1.633 14.437 1.00 90.19 85 LEU A C 1
ATOM 646 O O . LEU A 1 85 ? -10.748 1.047 14.947 1.00 90.19 85 LEU A O 1
ATOM 650 N N . GLN A 1 86 ? -9.781 2.944 14.228 1.00 90.62 86 GLN A N 1
ATOM 651 C CA . GLN A 1 86 ? -10.921 3.804 14.512 1.00 90.62 86 GLN A CA 1
ATOM 652 C C . GLN A 1 86 ? -11.543 4.277 13.200 1.00 90.62 86 GLN A C 1
ATOM 654 O O . GLN A 1 86 ? -10.842 4.667 12.270 1.00 90.62 86 GLN A O 1
ATOM 659 N N . TYR A 1 87 ? -12.869 4.230 13.116 1.00 89.56 87 TYR A N 1
ATOM 660 C CA . TYR A 1 87 ? -13.598 4.704 11.946 1.00 89.56 87 TYR A CA 1
ATOM 661 C C . TYR A 1 87 ? -15.008 5.161 12.303 1.00 89.56 87 TYR A C 1
ATOM 663 O O . TYR A 1 87 ? -15.555 4.807 13.347 1.00 89.56 87 TYR A O 1
ATOM 671 N N . LYS A 1 88 ? -15.612 5.944 11.410 1.00 89.50 88 LYS A N 1
ATOM 672 C CA . LYS A 1 88 ? -16.970 6.463 11.551 1.00 89.50 88 LYS A CA 1
ATOM 673 C C . LYS A 1 88 ? -17.918 5.741 10.595 1.00 89.50 88 LYS A C 1
ATOM 675 O O . LYS A 1 88 ? -17.720 5.764 9.379 1.00 89.50 88 LYS A O 1
ATOM 680 N N . PHE A 1 89 ? -18.968 5.120 11.123 1.00 87.56 89 PHE A N 1
ATOM 681 C CA . PHE A 1 89 ? -20.010 4.452 10.342 1.00 87.56 89 PHE A CA 1
ATOM 682 C C . PHE A 1 89 ? -21.389 4.943 10.780 1.00 87.56 89 PHE A C 1
ATOM 684 O O . PHE A 1 89 ? -21.721 4.857 11.953 1.00 87.56 89 PHE A O 1
ATOM 691 N N . LYS A 1 90 ? -22.196 5.461 9.841 1.00 84.56 90 LYS A N 1
ATOM 692 C CA . LYS A 1 90 ? -23.540 6.020 10.124 1.00 84.56 90 LYS A CA 1
ATOM 693 C C . LYS A 1 90 ? -23.565 7.004 11.311 1.00 84.56 90 LYS A C 1
ATOM 695 O O . LYS A 1 90 ? -24.474 6.981 12.125 1.00 84.56 90 LYS A O 1
ATOM 700 N N . ASP A 1 91 ? -22.540 7.847 11.391 1.00 82.25 91 ASP A N 1
ATOM 701 C CA . ASP A 1 91 ? -22.312 8.814 12.471 1.00 82.25 91 ASP A CA 1
ATOM 702 C C . ASP A 1 91 ? -21.904 8.268 13.847 1.00 82.25 91 ASP A C 1
ATOM 704 O O . ASP A 1 91 ? -21.616 9.052 14.748 1.00 82.25 91 ASP A O 1
ATOM 708 N N . GLU A 1 92 ? -21.708 6.959 13.969 1.00 88.31 92 GLU A N 1
ATOM 709 C CA . GLU A 1 92 ? -21.138 6.326 15.155 1.00 88.31 92 GLU A CA 1
ATOM 710 C C . GLU A 1 92 ? -19.637 6.083 14.975 1.00 88.31 92 GLU A C 1
ATOM 712 O O . GLU A 1 92 ? -19.174 5.680 13.904 1.00 88.31 92 GLU A O 1
ATOM 717 N N . ILE A 1 93 ? -18.861 6.339 16.028 1.00 89.50 93 ILE A N 1
ATOM 718 C CA . ILE A 1 93 ? -17.425 6.049 16.050 1.00 89.50 93 ILE A CA 1
ATOM 719 C C . ILE A 1 93 ? -17.243 4.634 16.586 1.00 89.50 93 ILE A C 1
ATOM 721 O O . ILE A 1 93 ? -17.572 4.354 17.736 1.00 89.50 93 ILE A O 1
ATOM 725 N N . ILE A 1 94 ? -16.678 3.763 15.759 1.00 89.44 94 ILE A N 1
ATOM 726 C CA . ILE A 1 94 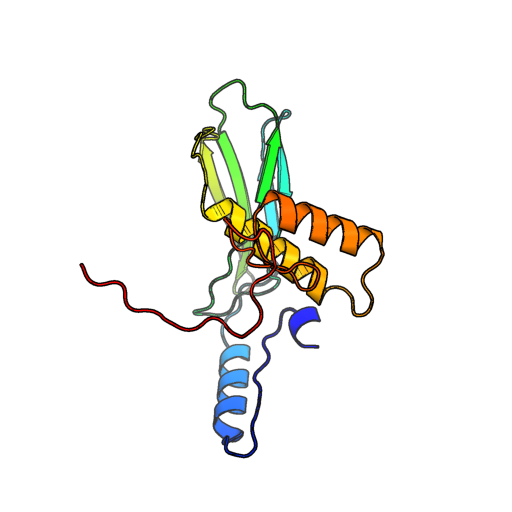? -16.366 2.382 16.109 1.00 89.44 94 ILE A CA 1
ATOM 727 C C . ILE A 1 94 ? -14.849 2.256 16.240 1.00 89.44 94 ILE A C 1
ATOM 729 O O . ILE A 1 94 ? -14.092 2.795 15.428 1.00 89.44 94 ILE A O 1
ATOM 733 N N . LYS A 1 95 ? -14.413 1.546 17.281 1.00 91.62 95 LYS A N 1
ATOM 734 C CA . LYS A 1 95 ? -13.010 1.223 17.543 1.00 91.62 95 LYS A CA 1
ATOM 735 C C . LYS A 1 95 ? -12.848 -0.287 17.577 1.00 91.62 95 LYS A C 1
ATOM 737 O O . LYS A 1 95 ? -13.618 -0.965 18.250 1.00 91.62 95 LYS A O 1
ATOM 742 N N . ASN A 1 96 ? -11.862 -0.783 16.844 1.00 89.38 96 ASN A N 1
ATOM 743 C CA . ASN A 1 96 ? -11.500 -2.189 16.801 1.00 89.38 96 ASN A CA 1
ATOM 744 C C . ASN A 1 96 ? -10.024 -2.332 17.143 1.00 89.38 96 ASN A C 1
ATOM 746 O O . ASN A 1 96 ? -9.170 -1.870 16.386 1.00 89.38 96 ASN A O 1
ATOM 750 N N . ASP A 1 97 ? -9.751 -3.023 18.240 1.00 90.50 97 ASP A N 1
ATOM 751 C CA . ASP A 1 97 ? -8.398 -3.266 18.714 1.00 90.50 97 ASP A CA 1
ATOM 752 C C . ASP A 1 97 ? -7.971 -4.675 18.305 1.00 90.50 97 ASP A C 1
ATOM 754 O O . ASP A 1 97 ? -8.681 -5.658 18.537 1.00 90.50 97 ASP A O 1
ATOM 758 N N . LEU A 1 98 ? -6.817 -4.773 17.653 1.00 88.69 98 LEU A N 1
ATOM 759 C CA . LEU A 1 98 ? -6.238 -6.031 17.212 1.00 88.69 98 LEU A CA 1
ATOM 760 C C . LEU A 1 98 ? -4.865 -6.193 17.845 1.00 88.69 98 LEU A C 1
ATOM 762 O O . LEU A 1 98 ? -3.938 -5.436 17.560 1.00 88.69 98 LEU A O 1
ATOM 766 N N . ARG A 1 99 ? -4.741 -7.221 18.683 1.00 87.69 99 ARG A N 1
ATOM 767 C CA . ARG A 1 99 ? -3.476 -7.625 19.294 1.00 87.69 99 ARG A CA 1
ATOM 768 C C . ARG A 1 99 ? -2.829 -8.710 18.462 1.00 87.69 99 ARG A C 1
ATOM 770 O O . ARG A 1 99 ? -3.502 -9.636 18.008 1.00 87.69 99 ARG A O 1
ATOM 777 N N . PHE A 1 100 ? -1.527 -8.595 18.267 1.00 85.50 100 PHE A N 1
ATOM 778 C CA . PHE A 1 100 ? -0.754 -9.562 17.512 1.00 85.50 100 PHE A CA 1
ATOM 779 C C . PHE A 1 100 ? 0.605 -9.792 18.181 1.00 85.50 100 PHE A C 1
ATOM 781 O O . PHE A 1 100 ? 1.231 -8.840 18.650 1.00 85.50 100 PHE A O 1
ATOM 788 N N . PRO A 1 101 ? 1.088 -11.043 18.204 1.00 82.69 101 PRO A N 1
ATOM 789 C CA . PRO A 1 101 ? 2.386 -11.345 18.782 1.00 82.69 101 PRO A CA 1
ATOM 790 C C . PRO A 1 101 ? 3.506 -10.916 17.824 1.00 82.69 101 PRO A C 1
ATOM 792 O O . PRO A 1 101 ? 3.503 -11.271 16.640 1.00 82.69 101 PRO A O 1
ATOM 795 N N . LEU A 1 102 ? 4.506 -10.193 18.330 1.00 77.06 102 LEU A N 1
ATOM 796 C CA . LEU A 1 102 ? 5.700 -9.800 17.578 1.00 77.06 102 LEU A CA 1
ATOM 797 C C . LEU A 1 102 ? 6.695 -10.963 17.537 1.00 77.06 102 LEU A C 1
ATOM 799 O O . LEU A 1 102 ? 7.697 -10.985 18.247 1.00 77.06 102 LEU A O 1
ATOM 803 N N . LYS A 1 103 ? 6.414 -11.957 16.690 1.00 74.81 103 LYS A N 1
ATOM 804 C CA . LYS A 1 103 ? 7.330 -13.079 16.441 1.00 74.81 103 LYS A CA 1
ATOM 805 C C . LYS A 1 103 ? 8.118 -12.831 15.165 1.00 74.81 103 LYS A C 1
ATOM 807 O O . LYS A 1 103 ? 7.549 -12.786 14.074 1.00 74.81 103 LYS A O 1
ATOM 812 N N . VAL A 1 104 ? 9.437 -12.700 15.295 1.00 70.62 104 VAL A N 1
ATOM 813 C CA . VAL A 1 104 ? 10.337 -12.617 14.141 1.00 70.62 104 VAL A CA 1
ATOM 814 C C . VAL A 1 104 ? 10.397 -13.995 13.488 1.00 70.62 104 VAL A C 1
ATOM 816 O O . VAL A 1 104 ? 11.059 -14.906 13.976 1.00 70.62 104 VAL A O 1
ATOM 819 N N . GLN A 1 105 ? 9.667 -14.166 12.388 1.00 69.44 105 GLN A N 1
ATOM 820 C CA . GLN A 1 105 ? 9.789 -15.354 11.553 1.00 69.44 105 GLN A CA 1
ATOM 821 C C . GLN A 1 105 ? 10.874 -15.121 10.504 1.00 69.44 105 GLN A C 1
ATOM 823 O O . GLN A 1 105 ? 10.727 -14.277 9.619 1.00 69.44 105 GLN A O 1
ATOM 828 N N . ASN A 1 106 ? 11.946 -15.910 10.577 1.00 64.88 106 ASN A N 1
ATOM 829 C CA . ASN A 1 106 ? 12.978 -15.959 9.546 1.00 64.88 106 ASN A CA 1
ATOM 830 C C . ASN A 1 106 ? 12.472 -16.779 8.352 1.00 64.88 106 ASN A C 1
ATOM 832 O O . ASN A 1 106 ? 12.864 -17.924 8.149 1.00 64.88 106 ASN A O 1
ATOM 836 N N . ALA A 1 107 ? 11.562 -16.202 7.571 1.00 70.94 107 ALA A N 1
ATOM 837 C CA . ALA A 1 107 ? 11.259 -16.710 6.242 1.00 70.94 107 ALA A CA 1
ATOM 838 C C . ALA A 1 107 ? 12.275 -16.120 5.256 1.00 70.94 107 ALA A C 1
ATOM 840 O O . ALA A 1 107 ? 12.442 -14.905 5.205 1.00 70.94 107 ALA A O 1
ATOM 841 N N . GLU A 1 108 ? 12.928 -16.954 4.442 1.00 64.88 108 GLU A N 1
ATOM 842 C CA . GLU A 1 108 ? 13.967 -16.492 3.505 1.00 64.88 108 GLU A CA 1
ATOM 843 C C . GLU A 1 108 ? 13.444 -15.465 2.485 1.00 64.88 108 GLU A C 1
ATOM 845 O O . GLU A 1 108 ? 14.203 -14.624 2.006 1.00 64.88 108 GLU A O 1
ATOM 850 N N . ARG A 1 109 ? 12.145 -15.511 2.141 1.00 63.28 109 ARG A N 1
ATOM 851 C CA . ARG A 1 109 ? 11.495 -14.589 1.189 1.00 63.28 109 ARG A CA 1
ATOM 852 C C . ARG A 1 109 ? 10.003 -14.400 1.497 1.00 63.28 109 ARG A C 1
ATOM 854 O O . ARG A 1 109 ? 9.162 -14.995 0.820 1.00 63.28 109 ARG A O 1
ATOM 861 N N . PRO A 1 110 ? 9.622 -13.567 2.477 1.00 74.69 110 PRO A N 1
ATOM 862 C CA . PRO A 1 110 ? 8.215 -13.394 2.823 1.00 74.69 110 PRO A CA 1
ATOM 863 C C . PRO A 1 110 ? 7.476 -12.697 1.676 1.00 74.69 110 PRO A C 1
ATOM 865 O O . PRO A 1 110 ? 7.738 -11.537 1.403 1.00 74.69 110 PRO A O 1
ATOM 868 N N . THR A 1 111 ? 6.537 -13.345 0.988 1.00 83.25 111 THR A N 1
ATOM 869 C CA . THR A 1 111 ? 5.790 -12.748 -0.147 1.00 83.25 111 THR A CA 1
ATOM 870 C C . THR A 1 111 ? 5.178 -11.377 0.176 1.00 83.25 111 THR A C 1
ATOM 872 O O . THR A 1 111 ? 5.108 -10.503 -0.689 1.00 83.25 111 THR A O 1
ATOM 875 N N . ILE A 1 112 ? 4.825 -11.161 1.444 1.00 87.75 112 ILE A N 1
ATOM 876 C CA . ILE A 1 112 ? 4.280 -9.916 1.991 1.00 87.75 112 ILE A CA 1
ATOM 877 C C . ILE A 1 112 ? 5.255 -8.736 1.838 1.00 87.75 112 ILE A C 1
ATOM 879 O O . ILE A 1 112 ? 4.801 -7.640 1.519 1.00 87.75 112 ILE A O 1
ATOM 883 N N . HIS A 1 113 ? 6.578 -8.927 1.967 1.00 87.81 113 HIS A N 1
ATOM 884 C CA . HIS A 1 113 ? 7.529 -7.815 1.796 1.00 87.81 113 HIS A CA 1
ATOM 885 C C . HIS A 1 113 ? 7.512 -7.275 0.363 1.00 87.81 113 HIS A C 1
ATOM 887 O O . HIS A 1 113 ? 7.592 -6.067 0.163 1.00 87.81 113 HIS A O 1
ATOM 893 N N . ARG A 1 114 ? 7.353 -8.153 -0.640 1.00 89.12 114 ARG A N 1
ATOM 894 C CA . ARG A 1 114 ? 7.265 -7.748 -2.052 1.00 89.12 114 ARG A CA 1
ATOM 895 C C . ARG A 1 114 ? 5.970 -6.997 -2.324 1.00 89.12 114 ARG A C 1
ATOM 897 O O . ARG A 1 114 ? 5.979 -6.031 -3.077 1.00 89.12 114 ARG A O 1
ATOM 904 N N . LEU A 1 115 ? 4.865 -7.415 -1.703 1.00 90.56 115 LEU A N 1
ATOM 905 C CA . LEU A 1 115 ? 3.584 -6.708 -1.796 1.00 90.56 115 LEU A CA 1
ATOM 906 C C . LEU A 1 115 ? 3.657 -5.324 -1.140 1.00 90.56 115 LEU A C 1
ATOM 908 O O . LEU A 1 115 ? 3.204 -4.344 -1.731 1.00 90.56 115 LEU A O 1
ATOM 912 N N . ALA A 1 116 ? 4.287 -5.233 0.030 1.00 90.12 116 ALA A N 1
ATOM 913 C CA . ALA A 1 116 ? 4.516 -3.973 0.721 1.00 90.12 116 ALA A CA 1
ATOM 914 C C . ALA A 1 116 ? 5.420 -3.036 -0.100 1.00 90.12 116 ALA A C 1
ATOM 916 O O . ALA A 1 116 ? 5.059 -1.885 -0.331 1.00 90.12 116 ALA A O 1
ATOM 917 N N . ALA A 1 117 ? 6.538 -3.548 -0.625 1.00 91.06 117 ALA A N 1
ATOM 918 C CA . ALA A 1 117 ? 7.447 -2.795 -1.487 1.00 91.06 117 ALA A CA 1
ATOM 919 C C . ALA A 1 117 ? 6.768 -2.330 -2.782 1.00 91.06 117 ALA A C 1
ATOM 921 O O . ALA A 1 117 ? 6.910 -1.173 -3.166 1.00 91.06 117 ALA A O 1
ATOM 922 N N . LYS A 1 118 ? 5.973 -3.192 -3.429 1.00 90.81 118 LYS A N 1
ATOM 923 C CA . LYS A 1 118 ? 5.189 -2.829 -4.618 1.00 90.81 118 LYS A CA 1
ATOM 924 C C . LYS A 1 118 ? 4.196 -1.706 -4.323 1.00 90.81 118 LYS A C 1
ATOM 926 O O . LYS A 1 118 ? 4.060 -0.795 -5.133 1.00 90.81 118 LYS A O 1
ATOM 931 N N . THR A 1 119 ? 3.512 -1.774 -3.182 1.00 89.50 119 THR A N 1
ATOM 932 C CA . THR A 1 119 ? 2.550 -0.742 -2.770 1.00 89.50 119 THR A CA 1
ATOM 933 C C . THR A 1 119 ? 3.265 0.586 -2.527 1.00 89.50 119 THR A C 1
ATOM 935 O O . THR A 1 119 ? 2.853 1.599 -3.080 1.00 89.50 119 THR A O 1
ATOM 938 N N . LEU A 1 120 ? 4.398 0.564 -1.815 1.00 89.31 120 LEU A N 1
ATOM 939 C CA . LEU A 1 120 ? 5.226 1.747 -1.578 1.00 89.31 120 LEU A CA 1
ATOM 940 C C . LEU A 1 120 ? 5.735 2.374 -2.886 1.00 89.31 120 LEU A C 1
ATOM 942 O O . LEU A 1 120 ? 5.628 3.582 -3.066 1.00 89.31 120 LEU A O 1
ATOM 946 N N . ILE A 1 121 ? 6.271 1.564 -3.806 1.00 90.44 121 ILE A N 1
ATOM 947 C CA . ILE A 1 121 ? 6.739 2.030 -5.122 1.00 90.44 121 ILE A CA 1
ATOM 948 C C . ILE A 1 121 ? 5.586 2.683 -5.884 1.00 90.44 121 ILE A C 1
ATOM 950 O O . ILE A 1 121 ? 5.724 3.812 -6.346 1.00 90.44 121 ILE A O 1
ATOM 954 N N . SER A 1 122 ? 4.433 2.012 -5.952 1.00 87.88 122 SER A N 1
ATOM 955 C CA . SER A 1 122 ? 3.251 2.545 -6.628 1.00 87.88 122 SER A CA 1
ATOM 956 C C . SER A 1 122 ? 2.827 3.891 -6.035 1.00 87.88 122 SER A C 1
ATOM 958 O O . SER A 1 122 ? 2.497 4.806 -6.781 1.00 87.88 122 SER A O 1
ATOM 960 N N . GLU A 1 123 ? 2.844 4.053 -4.714 1.00 85.56 123 GLU A N 1
ATOM 961 C CA . GLU A 1 123 ? 2.484 5.326 -4.083 1.00 85.56 123 GLU A CA 1
ATOM 962 C C . GLU A 1 123 ? 3.480 6.448 -4.387 1.00 85.56 123 GLU A C 1
ATOM 964 O O . GLU A 1 123 ? 3.061 7.573 -4.665 1.00 85.56 123 GLU A O 1
ATOM 969 N N . LEU A 1 124 ? 4.780 6.144 -4.390 1.00 86.06 124 LEU A N 1
ATOM 970 C CA . LEU A 1 124 ? 5.825 7.114 -4.723 1.00 86.06 124 LEU A CA 1
ATOM 971 C C . LEU A 1 124 ? 5.762 7.557 -6.193 1.00 86.06 124 LEU A C 1
ATOM 973 O O . LEU A 1 124 ? 5.996 8.725 -6.483 1.00 86.06 124 LEU A O 1
ATOM 977 N N . GLU A 1 125 ? 5.417 6.654 -7.111 1.00 85.88 125 GLU A N 1
ATOM 978 C CA . GLU A 1 125 ? 5.301 6.957 -8.544 1.00 85.88 125 GLU A CA 1
ATOM 979 C C . GLU A 1 125 ? 4.064 7.798 -8.878 1.00 85.88 125 GLU A C 1
ATOM 981 O O . GLU A 1 125 ? 4.129 8.703 -9.704 1.00 85.88 125 GLU A O 1
ATOM 986 N N . HIS A 1 126 ? 2.930 7.524 -8.230 1.00 76.62 126 HIS A N 1
ATOM 987 C CA . HIS A 1 126 ? 1.669 8.216 -8.523 1.00 76.62 126 HIS A CA 1
ATOM 988 C C . HIS A 1 126 ? 1.516 9.537 -7.754 1.00 76.62 126 HIS A C 1
ATOM 990 O O . HIS A 1 126 ? 0.623 10.330 -8.057 1.00 76.62 126 HIS A O 1
ATOM 996 N N . GLY A 1 127 ? 2.349 9.772 -6.737 1.00 66.88 127 GLY A N 1
ATOM 997 C CA . GLY A 1 127 ? 2.291 10.960 -5.889 1.00 66.88 127 GLY A CA 1
ATOM 998 C C . GLY A 1 127 ? 2.915 12.218 -6.498 1.00 66.88 127 GLY A C 1
ATOM 999 O O . GLY A 1 127 ? 2.750 13.296 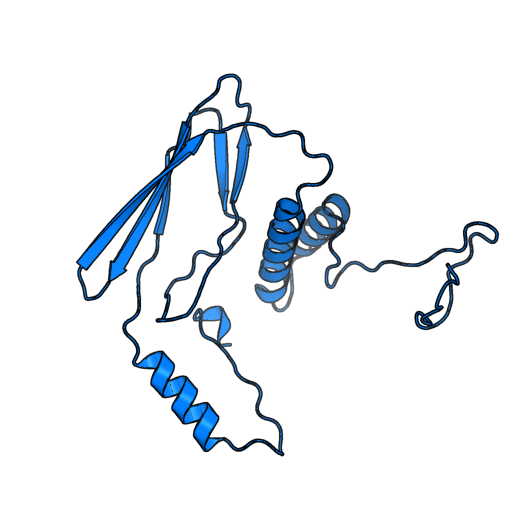-5.929 1.00 66.88 127 GLY A O 1
ATOM 1000 N N . THR A 1 128 ? 3.653 12.128 -7.610 1.00 62.03 128 THR A N 1
ATOM 1001 C CA . THR A 1 128 ? 4.382 13.281 -8.162 1.00 62.03 128 THR A CA 1
ATOM 1002 C C . THR A 1 128 ? 4.488 13.203 -9.685 1.00 62.03 128 THR A C 1
ATOM 1004 O O . THR A 1 128 ? 5.082 12.271 -10.211 1.00 62.03 128 THR A O 1
ATOM 1007 N N . GLU A 1 129 ? 3.960 14.203 -10.406 1.00 62.91 129 GLU A N 1
ATOM 1008 C CA . GLU A 1 129 ? 4.118 14.298 -11.874 1.00 62.91 129 GLU A CA 1
ATOM 1009 C C . GLU A 1 129 ? 5.591 14.508 -12.288 1.00 62.91 129 GLU A C 1
ATOM 1011 O O . GLU A 1 129 ? 5.995 14.143 -13.390 1.00 62.91 129 GLU A O 1
ATOM 1016 N N . SER A 1 130 ? 6.415 15.036 -11.376 1.00 67.94 130 SER A N 1
ATOM 1017 C CA . SER A 1 130 ? 7.866 15.197 -11.500 1.00 67.94 130 SER A CA 1
ATOM 1018 C C . SER A 1 130 ? 8.572 14.747 -10.207 1.00 67.94 130 SER A C 1
ATOM 1020 O O . SER A 1 130 ? 8.844 15.568 -9.329 1.00 67.94 130 SER A O 1
ATOM 1022 N N . PRO A 1 131 ? 8.849 13.440 -10.025 1.00 71.56 131 PRO A N 1
ATOM 1023 C CA . PRO A 1 131 ? 9.443 12.942 -8.787 1.00 71.56 131 PRO A CA 1
ATOM 1024 C C . PRO A 1 131 ? 10.796 13.613 -8.536 1.00 71.56 131 PRO A C 1
ATOM 1026 O O . PRO A 1 131 ? 11.642 13.673 -9.434 1.00 71.56 131 PRO A O 1
ATOM 1029 N N . SER A 1 132 ? 11.001 14.114 -7.314 1.00 83.12 132 SER A N 1
ATOM 1030 C CA . SER A 1 132 ? 12.293 14.668 -6.908 1.00 83.12 132 SER A CA 1
ATOM 1031 C C . SER A 1 132 ? 13.380 13.593 -6.983 1.00 83.12 132 SER A C 1
ATOM 1033 O O . SER A 1 132 ? 13.101 12.392 -6.902 1.00 83.12 132 SER A O 1
ATOM 1035 N N . GLU A 1 133 ? 14.638 14.013 -7.117 1.00 85.25 133 GLU A N 1
ATOM 1036 C CA . GLU A 1 133 ? 15.769 13.079 -7.181 1.00 85.25 133 GLU A CA 1
ATOM 1037 C C . GLU A 1 133 ? 15.840 12.156 -5.953 1.00 85.25 133 GLU A C 1
ATOM 1039 O O . GLU A 1 133 ? 16.208 10.988 -6.073 1.00 85.25 133 GLU A O 1
ATOM 1044 N N . ASP A 1 134 ? 15.398 12.625 -4.785 1.00 87.00 134 ASP A N 1
ATOM 1045 C CA . ASP A 1 134 ? 15.344 11.813 -3.567 1.00 87.00 134 ASP A CA 1
ATOM 1046 C C . ASP A 1 134 ? 14.257 10.731 -3.631 1.00 87.00 134 ASP A C 1
ATOM 1048 O O . ASP A 1 134 ? 14.485 9.591 -3.220 1.00 87.00 134 ASP A O 1
ATOM 1052 N N . VAL A 1 135 ? 13.091 11.048 -4.208 1.00 86.94 135 VAL A N 1
ATOM 1053 C CA . VAL A 1 135 ? 12.014 10.069 -4.428 1.00 86.94 135 VAL A CA 1
ATOM 1054 C C . VAL A 1 135 ? 12.467 8.999 -5.419 1.00 86.94 135 VAL A C 1
ATOM 1056 O O . VAL A 1 135 ? 12.274 7.811 -5.160 1.00 86.94 135 VAL A O 1
ATOM 1059 N N . LYS A 1 136 ? 13.143 9.389 -6.507 1.00 88.62 136 LYS A N 1
ATOM 1060 C CA . LYS A 1 136 ? 13.701 8.440 -7.485 1.00 88.62 136 LYS A CA 1
ATOM 1061 C C . LYS A 1 136 ? 14.725 7.501 -6.850 1.00 88.62 136 LYS A C 1
ATOM 1063 O O . LYS A 1 136 ? 14.643 6.289 -7.050 1.00 88.62 136 LYS A O 1
ATOM 1068 N N . LYS A 1 137 ? 15.653 8.034 -6.046 1.00 90.81 137 LYS A N 1
ATOM 1069 C CA . LYS A 1 137 ? 16.635 7.224 -5.303 1.00 90.81 137 LYS A CA 1
ATOM 1070 C C . LYS A 1 137 ? 15.949 6.226 -4.375 1.00 90.81 137 LYS A C 1
ATOM 1072 O O . LYS A 1 137 ? 16.303 5.052 -4.388 1.00 90.81 137 LYS A O 1
ATOM 1077 N N . LYS A 1 138 ? 14.924 6.662 -3.636 1.00 89.75 138 LYS A N 1
ATOM 1078 C CA . LYS A 1 138 ? 14.155 5.792 -2.736 1.00 89.75 138 LYS A CA 1
ATOM 1079 C C . LYS A 1 138 ? 13.413 4.679 -3.485 1.00 89.75 138 LYS A C 1
ATOM 1081 O O . LYS A 1 138 ? 13.406 3.537 -3.024 1.00 89.75 138 LYS A O 1
ATOM 1086 N N . ILE A 1 139 ? 12.811 4.988 -4.638 1.00 90.12 139 ILE A N 1
ATOM 1087 C CA . ILE A 1 139 ? 12.166 3.992 -5.510 1.00 90.12 139 ILE A CA 1
ATOM 1088 C C . ILE A 1 139 ? 13.194 2.960 -5.987 1.00 90.12 139 ILE A C 1
ATOM 1090 O O . ILE A 1 139 ? 12.935 1.760 -5.897 1.00 90.12 139 ILE A O 1
ATOM 1094 N N . LEU A 1 140 ? 14.358 3.411 -6.466 1.00 91.31 140 LEU A N 1
ATOM 1095 C CA . LEU A 1 140 ? 15.431 2.534 -6.941 1.00 91.31 140 LEU A CA 1
ATOM 1096 C C . LEU A 1 140 ? 15.968 1.630 -5.829 1.00 91.31 140 LEU A C 1
ATOM 1098 O O . LEU A 1 140 ? 16.060 0.421 -6.022 1.00 91.31 140 LEU A O 1
ATOM 1102 N N . GLU A 1 141 ? 16.261 2.185 -4.655 1.00 92.44 141 GLU A N 1
ATOM 1103 C CA . GLU A 1 141 ? 16.737 1.417 -3.503 1.00 92.44 141 GLU A CA 1
ATOM 1104 C C . GLU A 1 141 ? 15.719 0.344 -3.089 1.00 92.44 141 GLU A C 1
ATOM 1106 O O . GLU A 1 141 ? 16.063 -0.834 -2.973 1.00 92.44 141 GLU A O 1
ATOM 1111 N N . THR A 1 142 ? 14.445 0.728 -2.959 1.00 90.31 142 THR A N 1
ATOM 1112 C CA . THR A 1 142 ? 13.357 -0.197 -2.610 1.00 90.31 142 THR A CA 1
ATOM 1113 C C . THR A 1 142 ? 13.205 -1.292 -3.668 1.00 90.31 142 THR A C 1
ATOM 1115 O O . THR A 1 142 ? 13.043 -2.466 -3.332 1.00 90.31 142 THR A O 1
ATOM 1118 N N . SER A 1 143 ? 13.273 -0.931 -4.951 1.00 91.69 143 SER A N 1
ATOM 1119 C CA . SER A 1 143 ? 13.160 -1.855 -6.083 1.00 91.69 143 SER A CA 1
ATOM 1120 C C . SER A 1 143 ? 14.289 -2.888 -6.091 1.00 91.69 143 SER A C 1
ATOM 1122 O O . SER A 1 143 ? 14.021 -4.087 -6.198 1.00 91.69 143 SER A O 1
ATOM 1124 N N . LEU A 1 144 ? 15.534 -2.441 -5.899 1.00 91.19 144 LEU A N 1
ATOM 1125 C CA . LEU A 1 144 ? 16.718 -3.301 -5.872 1.00 91.19 144 LEU A CA 1
ATOM 1126 C C . LEU A 1 144 ? 16.716 -4.245 -4.663 1.00 91.19 144 LEU A C 1
ATOM 1128 O O . LEU A 1 144 ? 16.988 -5.432 -4.824 1.00 91.19 144 LEU A O 1
ATOM 1132 N N . GLN A 1 145 ? 16.363 -3.748 -3.474 1.00 88.62 145 GLN A N 1
ATOM 1133 C CA . GLN A 1 145 ? 16.319 -4.558 -2.250 1.00 88.62 145 GLN A CA 1
ATOM 1134 C C . GLN A 1 145 ? 15.197 -5.606 -2.276 1.00 88.62 145 GLN A C 1
ATOM 1136 O O . GLN A 1 145 ? 15.378 -6.722 -1.795 1.00 88.62 145 GLN A O 1
ATOM 1141 N N . SER A 1 146 ? 14.034 -5.263 -2.838 1.00 87.00 146 SER A N 1
ATOM 1142 C CA . SER A 1 146 ? 12.851 -6.141 -2.843 1.00 87.00 146 SER A CA 1
ATOM 1143 C C . SER A 1 146 ? 12.705 -7.010 -4.098 1.00 87.00 146 SER A C 1
ATOM 1145 O O . SER A 1 146 ? 11.849 -7.900 -4.139 1.00 87.00 146 SER A O 1
ATOM 1147 N N . GLY A 1 147 ? 13.495 -6.758 -5.147 1.00 87.38 147 GLY A N 1
ATOM 1148 C CA . GLY A 1 147 ? 13.338 -7.426 -6.442 1.00 87.38 147 GLY A CA 1
ATOM 1149 C C . GLY A 1 147 ? 11.951 -7.189 -7.058 1.00 87.38 147 GLY A C 1
ATOM 1150 O O . GLY A 1 147 ? 11.317 -8.113 -7.587 1.00 87.38 147 GLY A O 1
ATOM 1151 N N . VAL A 1 148 ? 11.431 -5.969 -6.908 1.00 90.56 148 VAL A N 1
ATOM 1152 C CA . VAL A 1 148 ? 10.163 -5.521 -7.495 1.00 90.56 148 VAL A CA 1
ATOM 1153 C C . VAL A 1 148 ? 10.476 -4.491 -8.568 1.00 90.56 148 VAL A C 1
ATOM 1155 O O . VAL A 1 148 ? 11.125 -3.490 -8.285 1.00 90.56 148 VAL A O 1
ATOM 1158 N N . VAL A 1 149 ? 10.012 -4.733 -9.793 1.00 89.62 149 VAL A N 1
ATOM 1159 C CA . VAL A 1 149 ? 10.182 -3.806 -10.923 1.00 89.62 149 VAL A CA 1
ATOM 1160 C C . VAL A 1 149 ? 9.415 -2.512 -10.654 1.00 89.62 149 VAL A C 1
ATOM 1162 O O . VAL A 1 149 ? 8.257 -2.565 -10.237 1.00 89.62 149 VAL A O 1
ATOM 1165 N N . SER A 1 150 ? 10.056 -1.376 -10.912 1.00 89.62 150 SER A N 1
ATOM 1166 C CA . SER A 1 150 ? 9.447 -0.044 -10.906 1.00 89.62 150 SER A CA 1
ATOM 1167 C C . SER A 1 150 ? 9.559 0.597 -12.289 1.00 89.62 150 SER A C 1
ATOM 1169 O O . SER A 1 150 ? 10.220 0.066 -13.177 1.00 89.62 150 SER A O 1
ATOM 1171 N N . SER A 1 151 ? 8.962 1.769 -12.476 1.00 87.06 151 SER A N 1
ATOM 1172 C CA . SER A 1 151 ? 9.149 2.604 -13.672 1.00 87.06 151 SER A CA 1
ATOM 1173 C C . SER A 1 151 ? 10.616 2.972 -13.952 1.00 87.06 151 SER A C 1
ATOM 1175 O O . SER A 1 151 ? 10.954 3.324 -15.080 1.00 87.06 151 SER A O 1
ATOM 1177 N N . LEU A 1 152 ? 11.489 2.875 -12.941 1.00 87.44 152 LEU A N 1
ATOM 1178 C CA . LEU A 1 152 ? 12.909 3.230 -13.006 1.00 87.44 152 LEU A CA 1
ATOM 1179 C C . LEU A 1 152 ? 13.842 2.012 -13.084 1.00 87.44 152 LEU A C 1
ATOM 1181 O O . LEU A 1 152 ? 15.056 2.187 -13.174 1.00 87.44 152 LEU A O 1
ATOM 1185 N N . SER A 1 153 ? 13.315 0.787 -13.018 1.00 89.00 153 SER A N 1
ATOM 1186 C CA . SER A 1 153 ? 14.117 -0.437 -13.059 1.00 89.00 153 SER A CA 1
ATOM 1187 C C . SER A 1 153 ? 13.601 -1.417 -14.106 1.00 89.00 153 SER A C 1
ATOM 1189 O O . SER A 1 153 ? 12.419 -1.465 -14.431 1.00 89.00 153 SER A O 1
ATOM 1191 N N . ALA A 1 154 ? 14.506 -2.217 -14.662 1.00 87.31 154 ALA A N 1
ATOM 1192 C CA . ALA A 1 154 ? 14.173 -3.249 -15.634 1.00 87.31 154 ALA A CA 1
ATOM 1193 C C . ALA A 1 154 ? 15.067 -4.472 -15.426 1.00 87.31 154 ALA A C 1
ATOM 1195 O O . ALA A 1 154 ? 16.233 -4.350 -15.048 1.00 87.31 154 ALA A O 1
ATOM 1196 N N . TYR A 1 155 ? 14.521 -5.657 -15.696 1.00 85.94 155 TYR A N 1
ATOM 1197 C CA . TYR A 1 155 ? 15.312 -6.881 -15.749 1.00 85.94 155 TYR A CA 1
ATOM 1198 C C . TYR A 1 155 ? 15.859 -7.079 -17.157 1.00 85.94 155 TYR A C 1
ATOM 1200 O O . TYR A 1 155 ? 15.101 -7.107 -18.124 1.00 85.94 155 TYR A O 1
ATOM 1208 N N . VAL A 1 156 ? 17.173 -7.265 -17.251 1.00 85.25 156 VAL A N 1
ATOM 1209 C CA . VAL A 1 156 ? 17.860 -7.593 -18.501 1.00 85.25 156 VAL A CA 1
ATOM 1210 C C . VAL A 1 156 ? 18.365 -9.024 -18.403 1.00 85.25 156 VAL A C 1
ATOM 1212 O O . VAL A 1 156 ? 19.124 -9.367 -17.495 1.00 85.25 156 VAL A O 1
ATOM 1215 N N . ALA A 1 157 ? 17.922 -9.873 -19.326 1.00 83.94 157 ALA A N 1
ATOM 1216 C CA . ALA A 1 157 ? 18.425 -11.232 -19.432 1.00 83.94 157 ALA A CA 1
ATOM 1217 C C . ALA A 1 157 ? 19.803 -11.219 -20.103 1.00 83.94 157 ALA A C 1
ATOM 1219 O O . ALA A 1 157 ? 19.979 -10.643 -21.177 1.00 83.94 157 ALA A O 1
ATOM 1220 N N . VAL A 1 158 ? 20.773 -11.878 -19.474 1.00 86.88 158 VAL A N 1
ATOM 1221 C CA . VAL A 1 158 ? 22.132 -12.044 -19.999 1.00 86.88 158 VAL A CA 1
ATOM 1222 C C . VAL A 1 158 ? 22.396 -13.533 -20.159 1.00 86.88 158 VAL A C 1
ATOM 1224 O O . VAL A 1 158 ? 22.110 -14.324 -19.255 1.00 86.88 158 VAL A O 1
ATOM 1227 N N . ASN A 1 159 ? 22.918 -13.926 -21.317 1.00 84.81 159 ASN A N 1
ATOM 1228 C CA . ASN A 1 159 ? 23.313 -15.305 -21.563 1.00 84.81 159 ASN A CA 1
ATOM 1229 C C . ASN A 1 159 ? 24.545 -15.646 -20.702 1.00 84.81 159 ASN A C 1
ATOM 1231 O O . ASN A 1 159 ? 25.526 -14.902 -20.690 1.00 84.81 159 ASN A O 1
ATOM 1235 N N . LYS A 1 160 ? 24.488 -16.767 -19.972 1.00 85.19 160 LYS A N 1
ATOM 1236 C CA . LYS A 1 160 ? 25.553 -17.194 -19.051 1.00 85.19 160 LYS A CA 1
ATOM 1237 C C . LYS A 1 160 ? 26.875 -17.490 -19.765 1.00 85.19 160 LYS A C 1
ATOM 1239 O O . LYS A 1 160 ? 27.924 -17.209 -19.192 1.00 85.19 160 LYS A O 1
ATOM 1244 N N . ASP A 1 161 ? 26.818 -18.004 -20.992 1.00 87.94 161 ASP A N 1
ATOM 1245 C CA . ASP A 1 161 ? 27.996 -18.472 -21.727 1.00 87.94 161 ASP A CA 1
ATOM 1246 C C . ASP A 1 161 ? 28.663 -17.329 -22.494 1.00 87.94 161 ASP A C 1
ATOM 1248 O O . ASP A 1 161 ? 29.868 -17.108 -22.391 1.00 87.94 161 ASP A O 1
ATOM 1252 N N . THR A 1 162 ? 27.868 -16.550 -23.233 1.00 83.56 162 THR A N 1
ATOM 1253 C CA . THR A 1 162 ? 28.380 -15.451 -24.064 1.00 83.56 162 THR A CA 1
ATOM 1254 C C . THR A 1 162 ? 28.541 -14.142 -23.294 1.00 83.56 162 THR A C 1
ATOM 1256 O O . THR A 1 162 ? 29.174 -13.220 -23.800 1.00 83.56 162 THR A O 1
ATOM 1259 N N . LYS A 1 163 ? 27.960 -14.030 -22.088 1.00 82.69 163 LYS A N 1
ATOM 1260 C CA . LYS A 1 163 ? 27.864 -12.790 -21.290 1.00 82.69 163 LYS A CA 1
ATOM 1261 C C . LYS A 1 163 ? 27.265 -11.600 -22.055 1.00 82.69 163 LYS A C 1
ATOM 1263 O O . LYS A 1 163 ? 27.405 -10.456 -21.630 1.00 82.69 163 LYS A O 1
ATOM 1268 N N . THR A 1 164 ? 26.579 -11.859 -23.166 1.00 84.62 164 THR A N 1
ATOM 1269 C CA . THR A 1 164 ? 25.880 -10.847 -23.960 1.00 84.62 164 THR A CA 1
ATOM 1270 C C . THR A 1 164 ? 24.417 -10.758 -23.539 1.00 84.62 164 THR A C 1
ATOM 1272 O O . THR A 1 164 ? 23.826 -11.736 -23.065 1.00 84.62 164 THR A O 1
ATOM 1275 N N . HIS A 1 165 ? 23.832 -9.567 -23.678 1.00 81.19 165 HIS A N 1
ATOM 1276 C CA . HIS A 1 165 ? 22.409 -9.366 -23.426 1.00 81.19 165 HIS A CA 1
ATOM 1277 C C . HIS A 1 165 ? 21.587 -10.118 -24.478 1.00 81.19 165 HIS A C 1
ATOM 1279 O O . HIS A 1 165 ? 21.984 -10.222 -25.638 1.00 81.19 165 HIS A O 1
ATOM 1285 N N . VAL A 1 166 ? 20.462 -10.686 -24.055 1.00 80.81 166 VAL A N 1
ATOM 1286 C CA . VAL A 1 166 ? 19.544 -11.365 -24.970 1.00 80.81 166 VAL A CA 1
ATOM 1287 C C . VAL A 1 166 ? 18.709 -10.301 -25.671 1.00 80.81 166 VAL A C 1
ATOM 1289 O O . VAL A 1 166 ? 17.950 -9.579 -25.026 1.00 80.81 166 VAL A O 1
ATOM 1292 N N . GLU A 1 167 ? 18.866 -10.198 -26.986 1.00 77.25 167 GLU A N 1
ATOM 1293 C CA . GLU A 1 167 ? 18.075 -9.301 -27.822 1.00 77.25 167 GLU A CA 1
ATOM 1294 C C . GLU A 1 167 ? 16.752 -9.965 -28.228 1.00 77.25 167 GLU A C 1
ATOM 1296 O O . GLU A 1 167 ? 16.714 -11.127 -28.635 1.00 77.25 167 GLU A O 1
ATOM 1301 N N . GLY A 1 168 ? 15.661 -9.205 -28.135 1.00 74.81 168 GLY A N 1
ATOM 1302 C CA . GLY A 1 168 ? 14.336 -9.616 -28.594 1.00 74.81 168 GLY A CA 1
ATOM 1303 C C . GLY A 1 168 ? 13.330 -9.917 -27.474 1.00 74.81 168 GLY A C 1
ATOM 1304 O O . GLY A 1 168 ? 13.690 -10.069 -26.305 1.00 74.81 168 GLY A O 1
ATOM 1305 N N . PRO A 1 169 ? 12.030 -9.963 -27.814 1.00 75.12 169 PRO A N 1
ATOM 1306 C CA . PRO A 1 169 ? 10.977 -10.251 -26.851 1.00 75.12 169 PRO A CA 1
ATOM 1307 C C . PRO A 1 169 ? 11.085 -11.695 -26.328 1.00 75.12 169 PRO A C 1
ATOM 1309 O O . PRO A 1 169 ? 11.487 -12.594 -27.072 1.00 75.12 169 PRO A O 1
ATOM 1312 N N . PRO A 1 170 ? 10.693 -11.954 -25.068 1.00 71.94 170 PRO A N 1
ATOM 1313 C CA . PRO A 1 170 ? 10.707 -13.299 -24.510 1.00 71.94 170 PRO A CA 1
ATOM 1314 C C . PRO A 1 170 ? 9.787 -14.223 -25.319 1.00 71.94 170 PRO A C 1
ATOM 1316 O O . PRO A 1 170 ? 8.575 -14.021 -25.378 1.00 71.94 170 PRO A O 1
ATOM 1319 N N . MET A 1 171 ? 10.367 -15.255 -25.933 1.00 74.38 171 MET A N 1
ATOM 1320 C CA . MET A 1 171 ? 9.616 -16.314 -26.605 1.00 74.38 171 MET A CA 1
ATOM 1321 C C . MET A 1 171 ? 9.316 -17.441 -25.618 1.00 74.38 171 MET A C 1
ATOM 1323 O O . MET A 1 171 ? 10.218 -17.973 -24.968 1.00 74.38 171 MET A O 1
ATOM 1327 N N . ARG A 1 172 ? 8.039 -17.820 -25.512 1.00 74.62 172 ARG A N 1
ATOM 1328 C CA . ARG A 1 172 ? 7.627 -18.991 -24.734 1.00 74.62 172 ARG A CA 1
ATOM 1329 C C . ARG A 1 172 ? 8.251 -20.238 -25.358 1.00 74.62 172 ARG A C 1
ATOM 1331 O O . ARG A 1 172 ? 8.047 -20.508 -26.537 1.00 74.62 172 ARG A O 1
ATOM 1338 N N . ARG A 1 173 ? 8.980 -21.004 -24.551 1.00 75.44 173 ARG A N 1
ATOM 1339 C CA . ARG A 1 173 ? 9.526 -22.306 -24.930 1.00 75.44 173 ARG A CA 1
ATOM 1340 C C . ARG A 1 173 ? 8.933 -23.342 -23.988 1.00 75.44 173 ARG A C 1
ATOM 1342 O O . ARG A 1 173 ? 9.163 -23.262 -22.784 1.00 75.44 173 ARG A O 1
ATOM 1349 N N . ASP A 1 174 ? 8.140 -24.264 -24.518 1.00 75.44 174 ASP A N 1
ATOM 1350 C CA . ASP A 1 174 ? 7.636 -25.382 -23.727 1.00 75.44 174 ASP A CA 1
ATOM 1351 C C . ASP A 1 174 ? 8.782 -26.393 -23.568 1.00 75.44 174 ASP A C 1
ATOM 1353 O O . ASP A 1 174 ? 9.329 -26.894 -24.552 1.00 75.44 174 ASP A O 1
ATOM 1357 N N . VAL A 1 175 ? 9.216 -26.615 -22.326 1.00 69.25 175 VAL A N 1
ATOM 1358 C CA . VAL A 1 175 ? 10.265 -27.589 -22.001 1.00 69.25 175 VAL A CA 1
ATOM 1359 C C . VAL A 1 175 ? 9.590 -28.959 -21.851 1.00 69.25 175 VAL A C 1
ATOM 1361 O O . VAL A 1 175 ? 8.656 -29.056 -21.052 1.00 69.25 175 VAL A O 1
ATOM 1364 N N . PRO A 1 176 ? 9.998 -29.994 -22.613 1.00 69.44 176 PRO A N 1
ATOM 1365 C CA . PRO A 1 176 ? 9.491 -31.352 -22.426 1.00 69.44 176 PRO A CA 1
ATOM 1366 C C . PRO A 1 176 ? 9.795 -31.853 -21.010 1.00 69.44 176 PRO A C 1
ATOM 1368 O O . PRO A 1 176 ? 10.841 -31.507 -20.459 1.00 69.44 176 PRO A O 1
ATOM 1371 N N . ALA A 1 177 ? 8.868 -32.630 -20.447 1.00 63.09 177 ALA A N 1
ATOM 1372 C CA . ALA A 1 177 ? 9.014 -33.267 -19.138 1.00 63.09 177 ALA A CA 1
ATOM 1373 C C . ALA A 1 177 ? 10.192 -34.250 -19.091 1.00 63.09 177 ALA A C 1
ATOM 1375 O O . ALA A 1 177 ? 10.454 -34.902 -20.130 1.00 63.09 177 ALA A O 1
#

Organism: Aquarana catesbeiana (NCBI:txid8400)

Sequence (177 aa):
MAWAGSGTFEFITGKDRMQPKVLRALKCSLQPTVKDISLTWTLPSSVEAIVLSKVPTAIFHGQKSIVYAQLKGKVENEADGEVCLQYKFKDEIIKNDLRFPLKVQNAERPTIHRLAAKTLISELEHGTESPSEDVKKKILETSLQSGVVSSLSAYVAVNKDTKTHVEGPPMRRDVPA

Secondary structure (DSSP, 8-state):
-GGGGT-------TTS-HHHHHHHHHHHHTS-EEEEEEEEEE--TTEEEEE-SPPPSEEETT------EEEEE---S--EEEEEEEEEETTEEEEEEEEEE------SS-HHHHHHHHHHHHHHHHT-SS--HHHHHHHHHHHHHHT---TT-----B-TTT--B--SPPPP-PPP-

Radius of gyration: 21.75 Å; chains: 1; bounding box: 54×48×53 Å